Protein AF-A0A0F8Y1H4-F1 (afdb_monomer_lite)

InterPro domains:
  IPR041164 AF_1126-like [PF18306] (3-39)

Radius of gyration: 11.1 Å; chains: 1; bounding box: 29×14×26 Å

pLDDT: mean 96.16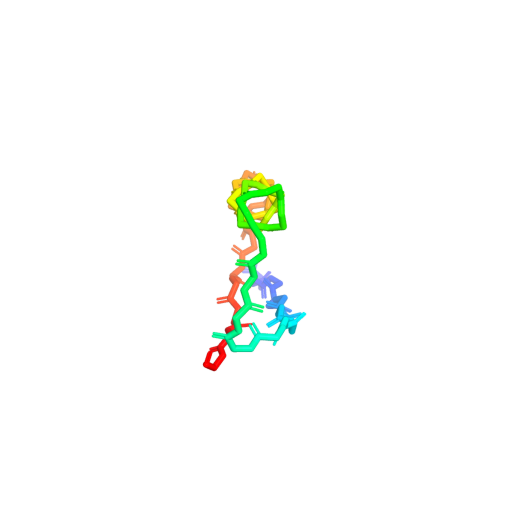, std 5.83, range [63.41, 98.62]

Foldseek 3Di:
DDAAEDEDDDDPDDDPVVVVVVVVVVVVCVVVVHHYDYD

Organism: NCBI:txid412755

Structure (mmCIF, N/CA/C/O backbone):
data_AF-A0A0F8Y1H4-F1
#
_entry.id   AF-A0A0F8Y1H4-F1
#
loop_
_atom_site.group_PDB
_atom_site.id
_atom_site.type_symbol
_atom_site.label_atom_id
_atom_site.label_alt_id
_atom_site.label_comp_id
_atom_site.label_asym_id
_atom_site.label_entity_id
_atom_site.label_seq_id
_atom_site.pdbx_PDB_ins_code
_atom_site.Cartn_x
_atom_site.Cartn_y
_atom_site.Cartn_z
_atom_site.occupancy
_atom_site.B_iso_or_equiv
_atom_site.auth_seq_id
_atom_site.auth_comp_id
_atom_site.auth_asym_id
_atom_site.auth_atom_id
_atom_site.pdbx_PDB_model_num
ATOM 1 N N . MET A 1 1 ? -18.088 4.052 13.777 1.00 63.41 1 MET A N 1
ATOM 2 C CA . MET A 1 1 ? -17.369 4.991 12.897 1.00 63.41 1 MET A CA 1
ATOM 3 C C . MET A 1 1 ? -17.104 4.230 11.619 1.00 63.41 1 MET A C 1
ATOM 5 O O . MET A 1 1 ? -16.503 3.162 11.702 1.00 63.41 1 MET A O 1
ATOM 9 N N . ASP A 1 2 ? -17.645 4.691 10.499 1.00 85.44 2 ASP A N 1
ATOM 10 C CA . ASP A 1 2 ? -17.490 3.981 9.231 1.00 85.44 2 ASP A CA 1
ATOM 11 C C . ASP A 1 2 ? -16.056 4.138 8.731 1.00 85.44 2 ASP A C 1
ATOM 13 O O . ASP A 1 2 ? -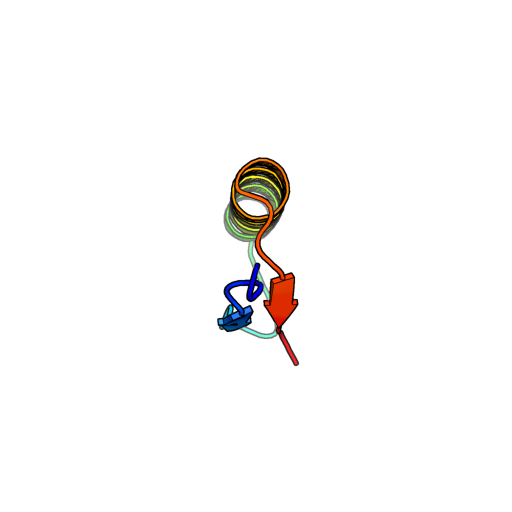15.476 5.222 8.805 1.00 85.44 2 ASP A O 1
ATOM 17 N N . LYS A 1 3 ? -15.455 3.036 8.276 1.00 90.69 3 LYS A N 1
ATOM 18 C CA . LYS A 1 3 ? -14.116 3.071 7.686 1.00 90.69 3 LYS A CA 1
ATOM 19 C C . LYS A 1 3 ? -14.216 3.593 6.258 1.00 90.69 3 LYS A C 1
ATOM 21 O O . LYS A 1 3 ? -15.077 3.148 5.503 1.00 90.69 3 LYS A O 1
ATOM 26 N N . LEU A 1 4 ? -13.312 4.493 5.879 1.00 97.38 4 LEU A N 1
ATOM 27 C CA . LEU A 1 4 ? -13.165 4.912 4.487 1.00 97.38 4 LEU A CA 1
ATOM 28 C C . LEU A 1 4 ? -12.428 3.824 3.706 1.00 97.38 4 LEU A C 1
ATOM 30 O O . LEU A 1 4 ? -11.366 3.369 4.131 1.00 97.38 4 LEU A O 1
ATOM 34 N N . TYR A 1 5 ? -12.996 3.419 2.573 1.00 97.81 5 TYR A N 1
ATOM 35 C CA . TYR A 1 5 ? -12.394 2.456 1.655 1.00 97.81 5 TYR A CA 1
ATOM 36 C C . TYR A 1 5 ? -11.767 3.207 0.484 1.00 97.81 5 TYR A C 1
ATOM 38 O O . TYR A 1 5 ? -12.443 3.982 -0.191 1.00 97.81 5 TYR A O 1
ATOM 46 N N . ILE A 1 6 ? -10.481 2.973 0.246 1.00 97.88 6 ILE A N 1
ATOM 47 C CA . ILE A 1 6 ? -9.696 3.628 -0.797 1.00 97.88 6 ILE A CA 1
ATOM 48 C C . ILE A 1 6 ? -9.312 2.580 -1.835 1.00 97.88 6 ILE A C 1
ATOM 50 O O . ILE A 1 6 ? -8.548 1.662 -1.536 1.00 97.88 6 ILE A O 1
ATOM 54 N N . SER A 1 7 ? -9.840 2.716 -3.052 1.00 97.62 7 SER A N 1
ATOM 55 C CA . SER A 1 7 ? -9.415 1.889 -4.181 1.00 97.62 7 SER A CA 1
ATOM 56 C C . SER A 1 7 ? -8.112 2.436 -4.759 1.00 97.62 7 SER A C 1
ATOM 58 O O . SER A 1 7 ? -8.050 3.603 -5.143 1.00 97.62 7 SER A O 1
ATOM 60 N N . VAL A 1 8 ? -7.074 1.601 -4.804 1.00 96.44 8 VAL A N 1
ATOM 61 C CA . VAL A 1 8 ? -5.768 1.943 -5.380 1.00 96.44 8 VAL A CA 1
ATOM 62 C C . VAL A 1 8 ? -5.597 1.172 -6.684 1.00 96.44 8 VAL A C 1
ATOM 64 O O . VAL A 1 8 ? -5.732 -0.050 -6.708 1.00 96.44 8 VAL A O 1
ATOM 67 N N . ILE A 1 9 ? -5.314 1.896 -7.769 1.00 96.69 9 ILE A N 1
ATOM 68 C CA . ILE A 1 9 ? -5.167 1.349 -9.121 1.00 96.69 9 ILE A CA 1
ATOM 69 C C . ILE A 1 9 ? -3.746 1.633 -9.601 1.00 96.69 9 ILE A C 1
ATOM 71 O O . ILE A 1 9 ? -3.292 2.776 -9.565 1.00 96.69 9 ILE A O 1
ATOM 75 N N . GLY A 1 10 ? -3.066 0.592 -10.072 1.00 95.38 10 GLY A N 1
ATOM 76 C CA . GLY A 1 10 ? -1.727 0.664 -10.647 1.00 95.38 10 GLY A CA 1
ATOM 77 C C . GLY A 1 10 ? -1.557 -0.352 -11.774 1.00 95.38 10 GLY A C 1
ATOM 78 O O . GLY A 1 10 ? -2.422 -1.201 -11.997 1.00 95.38 10 GLY A O 1
ATOM 79 N N . ALA A 1 11 ? -0.451 -0.249 -12.507 1.00 96.12 11 ALA A N 1
ATOM 80 C CA . ALA A 1 11 ? -0.090 -1.231 -13.523 1.00 96.12 11 ALA A CA 1
ATOM 81 C C . ALA A 1 11 ? 0.337 -2.564 -12.878 1.00 96.12 11 ALA A C 1
ATOM 83 O O . ALA A 1 11 ? 0.832 -2.594 -11.754 1.00 96.12 11 ALA A O 1
ATOM 84 N N . SER A 1 12 ? 0.201 -3.672 -13.613 1.00 96.38 12 SER A N 1
ATOM 85 C CA . SER A 1 12 ? 0.638 -5.002 -13.152 1.00 96.38 12 SER A CA 1
ATOM 86 C C . SER A 1 12 ? 2.163 -5.161 -13.079 1.00 96.38 12 SER A C 1
ATOM 88 O O . SER A 1 12 ? 2.658 -6.163 -12.572 1.00 96.38 12 SER A O 1
ATOM 90 N N . GLN A 1 13 ? 2.909 -4.210 -13.641 1.00 97.62 13 GLN A N 1
ATOM 91 C CA . GLN A 1 13 ? 4.361 -4.111 -13.564 1.00 97.62 13 GLN A CA 1
ATOM 92 C C . GLN A 1 13 ? 4.719 -2.673 -13.208 1.00 97.62 13 GLN A C 1
ATOM 94 O O . GLN A 1 13 ? 4.060 -1.74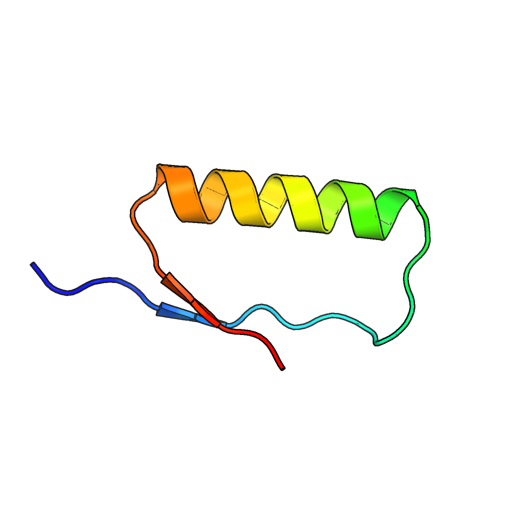2 -13.666 1.00 97.62 13 GLN A O 1
ATOM 99 N N . ALA A 1 14 ? 5.762 -2.510 -12.407 1.00 97.31 14 ALA A N 1
ATOM 100 C CA . ALA A 1 14 ? 6.214 -1.224 -11.912 1.00 97.31 14 ALA A CA 1
ATOM 101 C C . ALA A 1 14 ? 7.743 -1.183 -11.923 1.00 97.31 14 ALA A C 1
ATOM 103 O O . ALA A 1 14 ? 8.404 -2.207 -11.744 1.00 97.31 14 ALA A O 1
ATOM 104 N N . THR A 1 15 ? 8.296 0.006 -12.123 1.00 98.31 15 THR A N 1
ATOM 105 C CA . THR A 1 15 ? 9.693 0.298 -11.794 1.00 98.31 15 THR A CA 1
ATOM 106 C C . THR A 1 15 ? 9.896 0.287 -10.276 1.00 98.31 15 THR A C 1
ATOM 108 O O . THR A 1 15 ? 8.942 0.484 -9.521 1.00 98.31 15 THR A O 1
ATOM 111 N N . ASP A 1 16 ? 11.142 0.144 -9.815 1.00 98.62 16 ASP A N 1
ATOM 112 C CA . ASP A 1 16 ? 11.471 0.176 -8.378 1.00 98.62 16 ASP A CA 1
ATOM 113 C C . ASP A 1 16 ? 10.926 1.439 -7.692 1.00 98.62 16 ASP A C 1
ATOM 115 O O . ASP A 1 16 ? 10.336 1.380 -6.616 1.00 98.62 16 ASP A O 1
ATOM 119 N N . ARG A 1 17 ? 11.016 2.588 -8.373 1.00 98.25 17 ARG A N 1
ATOM 120 C CA . ARG A 1 17 ? 10.494 3.866 -7.872 1.00 98.25 17 ARG A CA 1
ATOM 121 C C . ARG A 1 17 ? 8.973 3.861 -7.699 1.00 98.25 17 ARG A C 1
ATOM 123 O O . ARG A 1 17 ? 8.466 4.422 -6.732 1.00 98.25 17 ARG A O 1
ATOM 130 N N . GLU A 1 18 ? 8.236 3.301 -8.655 1.00 98.12 18 GLU A N 1
ATOM 131 C CA . GLU A 1 18 ? 6.770 3.217 -8.588 1.00 98.12 18 GLU A CA 1
ATOM 132 C C . GLU A 1 18 ? 6.321 2.233 -7.504 1.00 98.12 18 GLU A C 1
ATOM 134 O O . GLU A 1 18 ? 5.325 2.472 -6.814 1.00 98.12 18 GLU A O 1
ATOM 139 N N . PHE A 1 19 ? 7.083 1.155 -7.313 1.00 98.12 19 PHE A N 1
ATOM 140 C CA . PHE A 1 19 ? 6.863 0.209 -6.230 1.00 98.12 19 PHE A CA 1
ATOM 141 C C . PHE A 1 19 ? 7.070 0.867 -4.859 1.00 98.12 19 PHE A C 1
ATOM 143 O O . PHE A 1 19 ? 6.177 0.808 -4.012 1.00 98.12 19 PHE A O 1
ATOM 150 N N . ASP A 1 20 ? 8.187 1.571 -4.665 1.00 98.44 20 ASP A N 1
ATOM 151 C CA . ASP A 1 20 ? 8.481 2.291 -3.422 1.00 98.44 20 ASP A CA 1
ATOM 152 C C . ASP A 1 20 ? 7.411 3.344 -3.104 1.00 98.44 20 ASP A C 1
ATOM 154 O O . ASP A 1 20 ? 6.940 3.440 -1.966 1.00 98.44 20 ASP A O 1
ATOM 158 N N . LEU A 1 21 ? 6.953 4.080 -4.122 1.00 98.06 21 LEU A N 1
ATOM 159 C CA . LEU A 1 21 ? 5.846 5.024 -3.981 1.00 98.06 21 LEU A CA 1
ATOM 160 C C . LEU A 1 21 ? 4.550 4.322 -3.547 1.00 98.06 21 LEU A C 1
ATOM 162 O O . LEU A 1 21 ? 3.848 4.808 -2.661 1.00 98.06 21 LEU A O 1
ATOM 166 N N . SER A 1 22 ? 4.233 3.166 -4.133 1.00 97.81 22 SER A N 1
ATOM 167 C CA . SER A 1 22 ? 3.040 2.389 -3.769 1.00 97.81 22 SER A CA 1
ATOM 168 C C . SER A 1 22 ? 3.089 1.930 -2.305 1.00 97.81 22 SER A C 1
ATOM 170 O O . SER A 1 22 ? 2.075 1.963 -1.603 1.00 97.81 22 SER A O 1
ATOM 172 N N . VAL A 1 23 ? 4.279 1.569 -1.810 1.00 98.12 23 VAL A N 1
ATOM 173 C CA . VAL A 1 23 ? 4.511 1.232 -0.398 1.00 98.12 23 VAL A CA 1
ATOM 174 C C . VAL A 1 23 ? 4.283 2.444 0.509 1.00 98.12 23 VAL A C 1
ATOM 176 O O . VAL A 1 23 ? 3.652 2.311 1.561 1.00 98.12 23 VAL A O 1
ATOM 179 N N . GLU A 1 24 ? 4.786 3.620 0.131 1.00 98.44 24 GLU A N 1
ATOM 180 C CA . GLU A 1 24 ? 4.580 4.858 0.889 1.00 98.44 24 GLU A CA 1
ATOM 181 C C . GLU A 1 24 ? 3.092 5.220 0.977 1.00 98.44 24 GLU A C 1
ATOM 183 O O . GLU A 1 24 ? 2.572 5.426 2.075 1.00 98.44 24 GLU A O 1
ATOM 188 N N . VAL A 1 25 ? 2.377 5.177 -0.150 1.00 97.81 25 VAL A N 1
ATOM 189 C CA . VAL A 1 25 ? 0.929 5.424 -0.206 1.00 97.81 25 VAL A CA 1
ATOM 190 C C . VAL A 1 25 ? 0.166 4.464 0.710 1.00 97.81 25 VAL A C 1
ATOM 192 O O . VAL A 1 25 ? -0.684 4.899 1.490 1.00 97.81 25 VAL A O 1
ATOM 195 N N . GLY A 1 26 ? 0.494 3.169 0.683 1.00 98.19 26 GLY A N 1
ATOM 196 C CA . GLY A 1 26 ? -0.128 2.179 1.566 1.00 98.19 26 GLY A CA 1
ATOM 197 C C . GLY A 1 26 ? 0.077 2.490 3.055 1.00 98.19 26 GLY A C 1
ATOM 198 O O . GLY A 1 26 ? -0.859 2.363 3.849 1.00 98.19 26 GLY A O 1
ATOM 199 N N . LYS A 1 27 ? 1.274 2.957 3.439 1.00 98.62 27 LYS A N 1
ATOM 200 C CA . LYS A 1 27 ? 1.572 3.376 4.820 1.00 98.62 27 LYS A CA 1
ATOM 201 C C . LYS A 1 27 ? 0.745 4.591 5.235 1.00 98.62 27 LYS A C 1
ATOM 203 O O . LYS A 1 27 ? 0.223 4.599 6.347 1.00 98.62 27 LYS A O 1
ATOM 208 N N . GLU A 1 28 ? 0.601 5.589 4.369 1.00 98.44 28 GLU A N 1
ATOM 209 C CA . GLU A 1 28 ? -0.193 6.785 4.675 1.00 98.44 28 GLU A CA 1
ATOM 210 C C . GLU A 1 28 ? -1.692 6.474 4.792 1.00 98.44 28 GLU A C 1
ATOM 212 O O . GLU A 1 28 ? -2.344 6.927 5.735 1.00 98.44 28 GLU A O 1
ATOM 217 N N . ILE A 1 29 ? -2.232 5.612 3.921 1.00 97.94 29 ILE A N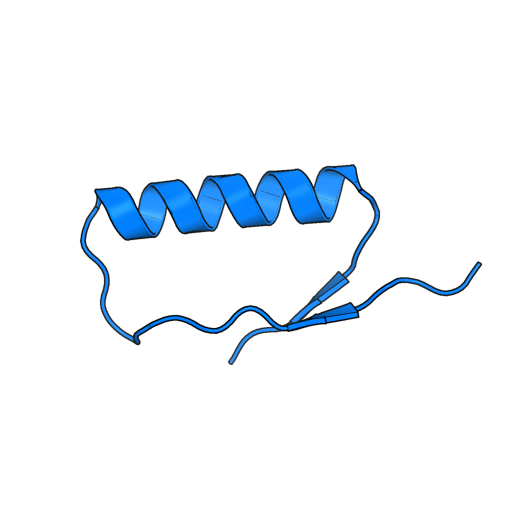 1
ATOM 218 C CA . ILE A 1 29 ? -3.625 5.140 4.016 1.00 97.94 29 ILE A CA 1
ATOM 219 C C . ILE A 1 29 ? -3.861 4.419 5.352 1.00 97.94 29 ILE A C 1
ATOM 221 O O . ILE A 1 29 ? -4.868 4.662 6.021 1.00 97.94 29 ILE A O 1
ATOM 225 N N . ALA A 1 30 ? -2.918 3.573 5.776 1.00 97.69 30 ALA A N 1
ATOM 226 C CA . ALA A 1 30 ? -3.007 2.869 7.051 1.00 97.69 30 ALA A CA 1
ATOM 227 C C . ALA A 1 30 ? -2.940 3.824 8.256 1.00 97.69 30 ALA A C 1
ATOM 229 O O . ALA A 1 30 ? -3.742 3.694 9.182 1.00 97.69 30 ALA A O 1
ATO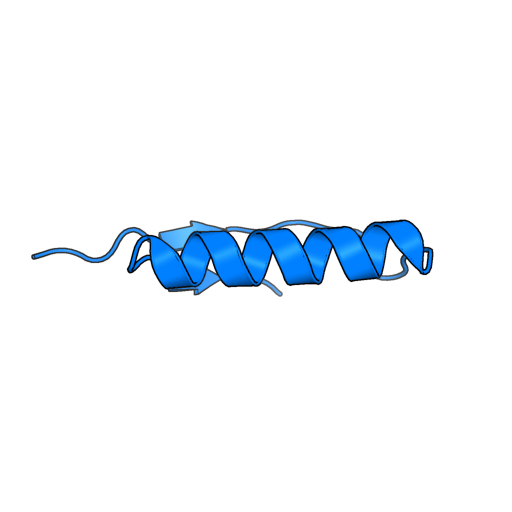M 230 N N . LYS A 1 31 ? -2.033 4.812 8.239 1.00 98.19 31 LYS A N 1
ATOM 231 C CA . LYS A 1 31 ? -1.937 5.848 9.287 1.00 98.19 31 LYS A CA 1
ATOM 232 C C . LYS A 1 31 ? -3.230 6.652 9.427 1.00 98.19 31 LYS A C 1
ATOM 234 O O . LYS A 1 31 ? -3.595 7.019 10.539 1.00 98.19 31 LYS A O 1
ATOM 239 N N . ALA A 1 32 ? -3.937 6.884 8.322 1.00 97.00 32 ALA A N 1
ATOM 240 C CA . ALA A 1 32 ? -5.230 7.563 8.313 1.00 97.00 32 ALA A CA 1
ATOM 241 C C . ALA A 1 32 ? -6.396 6.700 8.846 1.00 97.00 32 ALA A C 1
ATOM 243 O O . ALA A 1 32 ? -7.514 7.196 8.974 1.00 97.00 32 ALA A O 1
ATOM 244 N N . GLY A 1 33 ? -6.168 5.419 9.163 1.00 96.94 33 GLY A N 1
ATOM 245 C CA . GLY A 1 33 ? -7.209 4.500 9.636 1.00 96.94 33 GLY A CA 1
ATOM 246 C C . GLY A 1 33 ? -8.160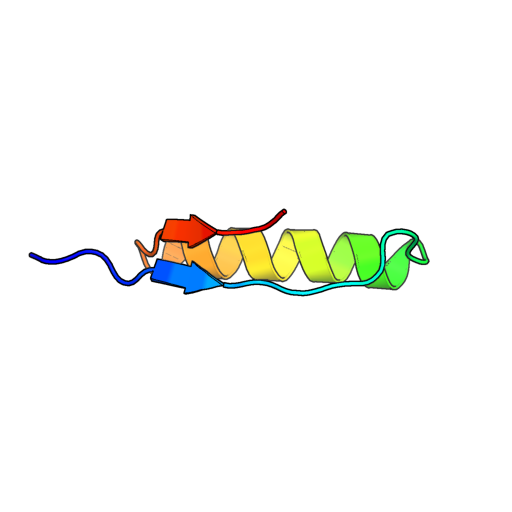 4.013 8.535 1.00 96.94 33 GLY A C 1
ATOM 247 O O . GLY A 1 33 ? -9.234 3.483 8.833 1.00 96.94 33 GLY A O 1
ATOM 248 N N . CYS A 1 34 ? -7.775 4.190 7.272 1.00 98.12 34 CYS A N 1
ATOM 249 C CA . CYS A 1 34 ? -8.552 3.786 6.106 1.00 98.12 34 CYS A CA 1
ATOM 250 C C . CYS A 1 34 ? -8.299 2.315 5.736 1.00 98.12 34 CYS A C 1
ATOM 252 O O . CYS A 1 34 ? -7.298 1.709 6.120 1.00 98.12 34 CYS A O 1
ATOM 254 N N . VAL A 1 35 ? -9.211 1.735 4.955 1.00 97.69 35 VAL A N 1
ATOM 255 C CA . VAL A 1 35 ? -9.060 0.408 4.346 1.00 97.69 35 VAL A CA 1
ATOM 256 C C . VAL A 1 35 ? -8.616 0.579 2.898 1.00 97.69 35 VAL A C 1
ATOM 258 O O . VAL A 1 35 ? -9.263 1.289 2.134 1.00 97.69 35 VAL A O 1
ATOM 261 N N . LEU A 1 36 ? -7.531 -0.087 2.513 1.00 98.06 36 LEU A N 1
ATOM 262 C CA . LEU A 1 36 ? -7.061 -0.140 1.130 1.00 98.06 36 LEU A CA 1
ATOM 263 C C . LEU A 1 36 ? -7.734 -1.301 0.387 1.00 98.06 36 LEU A C 1
ATOM 265 O O . LEU A 1 36 ? -7.850 -2.398 0.932 1.00 98.06 36 LEU A O 1
ATOM 269 N N . VAL A 1 37 ? -8.149 -1.065 -0.858 1.00 97.88 37 VAL A N 1
ATOM 270 C CA . VAL A 1 37 ? -8.711 -2.074 -1.766 1.00 97.88 37 VAL A CA 1
ATOM 271 C C . VAL A 1 37 ? -7.945 -2.037 -3.091 1.00 97.88 37 VAL A C 1
ATOM 273 O O . VAL A 1 37 ? -7.870 -0.992 -3.733 1.00 97.88 37 VAL A O 1
ATOM 276 N N . CYS A 1 38 ? -7.400 -3.172 -3.520 1.00 96.31 38 CYS A N 1
ATOM 277 C CA . CYS A 1 38 ? -6.750 -3.345 -4.822 1.00 96.31 38 CYS A CA 1
ATOM 278 C C . CYS A 1 38 ? -7.059 -4.741 -5.391 1.00 96.31 38 CYS A C 1
ATOM 280 O O . CYS A 1 38 ? -7.588 -5.591 -4.670 1.00 96.31 38 CYS A O 1
ATOM 282 N N . GLY A 1 39 ? -6.774 -4.940 -6.681 1.00 93.00 39 GLY A N 1
ATOM 283 C CA . GLY A 1 39 ? -6.948 -6.209 -7.400 1.00 93.00 39 GLY A CA 1
ATOM 284 C C . GLY A 1 39 ? -5.631 -6.855 -7.792 1.00 93.00 39 GLY A C 1
ATOM 285 O O . GLY A 1 39 ? -4.588 -6.174 -7.671 1.00 93.00 39 GLY A O 1
#

Secondary structure (DSSP, 8-state):
-PPPEEE----SS--HHHHHHHHHHHHHHHHTTPEEE--

Sequence (39 aa):
MDKLYISVIGASQATDREFDLSVEVGKEIAKAGCVLVCG